Protein AF-A0AAN6GR55-F1 (afdb_monomer_lite)

pLDDT: mean 75.77, std 17.41, range [39.16, 96.31]

Secondary structure (DSSP, 8-state):
--HHHHHHHHHHHHHHHHHHHHHHHS-PPPHHHHHHHHHHHHHHHHHHHHHHHHHHHHHHHHHHHHTTS---GGGSSS--

Structure (mmCIF, N/CA/C/O backbone):
data_AF-A0AAN6GR55-F1
#
_entry.id   AF-A0AAN6GR55-F1
#
loop_
_atom_site.group_PDB
_atom_site.id
_atom_site.type_symbol
_atom_site.label_atom_id
_atom_site.label_alt_id
_atom_site.label_comp_id
_atom_site.label_asym_id
_atom_site.label_entity_id
_atom_site.label_seq_id
_atom_site.pdbx_PDB_ins_code
_atom_site.Cartn_x
_atom_site.Cartn_y
_atom_site.Cartn_z
_atom_site.occupancy
_atom_site.B_iso_or_equiv
_atom_site.auth_seq_id
_atom_site.auth_comp_id
_atom_site.auth_asym_id
_atom_site.auth_atom_id
_atom_site.pdbx_PDB_model_num
ATOM 1 N N . MET A 1 1 ? -21.308 -35.807 29.535 1.00 50.53 1 MET A N 1
ATOM 2 C CA . MET A 1 1 ? -20.712 -35.432 28.225 1.00 50.53 1 MET A CA 1
ATOM 3 C C . MET A 1 1 ? -21.315 -34.148 27.627 1.00 50.53 1 MET A C 1
ATOM 5 O O . MET A 1 1 ? -20.946 -33.793 26.519 1.00 50.53 1 MET A O 1
ATOM 9 N N . ALA A 1 2 ? -22.195 -33.420 28.332 1.00 58.06 2 ALA A N 1
ATOM 10 C CA . ALA A 1 2 ? -22.705 -32.113 27.884 1.00 58.06 2 ALA A CA 1
ATOM 11 C C . ALA A 1 2 ? -21.937 -30.929 28.510 1.00 58.06 2 ALA A C 1
ATOM 13 O O . ALA A 1 2 ? -22.102 -29.789 28.088 1.00 58.06 2 ALA A O 1
ATOM 14 N N . ASP A 1 3 ? -21.107 -31.204 29.513 1.00 58.62 3 ASP A N 1
ATOM 15 C CA . ASP A 1 3 ? -20.406 -30.206 30.322 1.00 58.62 3 ASP A CA 1
ATOM 16 C C . ASP A 1 3 ? -19.145 -29.694 29.612 1.00 58.62 3 ASP A C 1
ATOM 18 O O . ASP A 1 3 ? -18.900 -28.496 29.586 1.00 58.62 3 ASP A O 1
ATOM 22 N N . THR A 1 4 ? -18.431 -30.561 28.887 1.00 62.84 4 THR A N 1
ATOM 23 C CA . THR A 1 4 ? -17.260 -30.196 28.069 1.00 62.84 4 THR A CA 1
ATOM 24 C C . THR A 1 4 ? -17.596 -29.326 26.857 1.00 62.84 4 THR A C 1
ATOM 26 O O . THR A 1 4 ? -16.777 -28.511 26.449 1.00 62.84 4 THR A O 1
ATOM 29 N N . ILE A 1 5 ? -18.793 -29.467 26.274 1.00 65.38 5 ILE A N 1
ATOM 30 C CA . ILE A 1 5 ? -19.210 -28.658 25.114 1.00 65.38 5 ILE A CA 1
ATOM 31 C C . ILE A 1 5 ? -19.655 -27.255 25.549 1.00 65.38 5 ILE A C 1
ATOM 33 O O . ILE A 1 5 ? -19.455 -26.298 24.808 1.00 65.38 5 ILE A O 1
ATOM 37 N N . LYS A 1 6 ? -20.199 -27.110 26.765 1.00 63.62 6 LYS A N 1
ATOM 38 C CA . LYS A 1 6 ? -20.527 -25.802 27.353 1.00 63.62 6 LYS A CA 1
ATOM 39 C C . LYS A 1 6 ? -19.267 -25.048 27.780 1.00 63.62 6 LYS A C 1
ATOM 41 O O . LYS A 1 6 ? -19.165 -23.865 27.484 1.00 63.62 6 LYS A O 1
ATOM 46 N N . ASP A 1 7 ? -18.292 -25.745 28.365 1.00 61.12 7 ASP A N 1
ATOM 47 C CA . ASP A 1 7 ? -16.985 -25.172 28.727 1.00 61.12 7 ASP A CA 1
ATOM 48 C C . ASP A 1 7 ? -16.199 -24.715 27.481 1.00 61.12 7 ASP A C 1
ATOM 50 O O . ASP A 1 7 ? -15.673 -23.604 27.424 1.00 61.12 7 ASP A O 1
ATOM 54 N N . LEU A 1 8 ? -16.216 -25.527 26.413 1.00 62.75 8 LEU A N 1
ATOM 55 C CA . LEU A 1 8 ? -15.596 -25.179 25.131 1.00 62.75 8 LEU A CA 1
ATOM 56 C C . LEU A 1 8 ? -16.333 -24.055 24.385 1.00 62.75 8 LEU A C 1
ATOM 58 O O . LEU A 1 8 ? -15.713 -23.385 23.568 1.00 62.75 8 LEU A O 1
ATOM 62 N N . ALA A 1 9 ? -17.631 -23.845 24.629 1.00 66.19 9 ALA A N 1
ATOM 63 C CA . ALA A 1 9 ? -18.412 -22.764 24.022 1.00 66.19 9 ALA A CA 1
ATOM 64 C C . ALA A 1 9 ? -18.304 -21.435 24.792 1.00 66.19 9 ALA A C 1
ATOM 66 O O . ALA A 1 9 ? -18.424 -20.368 24.187 1.00 66.19 9 ALA A O 1
ATOM 67 N N . ASP A 1 10 ? -18.028 -21.477 26.097 1.00 65.50 10 ASP A N 1
ATOM 68 C CA . ASP A 1 10 ? -17.814 -20.269 26.901 1.00 65.50 10 ASP A CA 1
ATOM 69 C C . ASP A 1 10 ? -16.435 -19.633 26.639 1.00 65.50 10 ASP A C 1
ATOM 71 O O . ASP A 1 10 ? -16.294 -18.408 26.618 1.00 65.50 10 ASP A O 1
ATOM 75 N N . TYR A 1 11 ? -15.431 -20.451 26.306 1.00 73.44 11 TYR A N 1
ATOM 76 C CA . TYR A 1 11 ? -14.089 -19.997 25.924 1.00 73.44 11 TYR A CA 1
ATOM 77 C C . TYR A 1 11 ? -14.046 -19.053 24.694 1.00 73.44 11 TYR A C 1
ATOM 79 O O . TYR A 1 11 ? -13.469 -17.969 24.786 1.00 73.44 11 TYR A O 1
ATOM 87 N N . PRO A 1 12 ? -14.667 -19.360 23.535 1.00 76.56 12 PRO A N 1
ATOM 88 C CA . PRO A 1 12 ? -14.715 -18.435 22.406 1.00 76.56 12 PRO A CA 1
ATOM 89 C C . PRO A 1 12 ? -15.586 -17.207 22.704 1.00 76.56 12 PRO A C 1
ATOM 91 O O . PRO A 1 12 ? -15.302 -16.126 22.190 1.00 76.56 12 PRO A O 1
ATOM 94 N N . GLN A 1 13 ? -16.619 -17.331 23.545 1.00 78.38 13 GLN A N 1
ATOM 95 C CA . GLN A 1 13 ? -17.478 -16.204 23.913 1.00 78.38 13 GLN A CA 1
ATOM 96 C C . GLN A 1 13 ? -16.743 -15.181 24.793 1.00 78.38 13 GLN A C 1
ATOM 98 O O . GLN A 1 13 ? -16.841 -13.972 24.552 1.00 78.38 13 GLN A O 1
ATOM 103 N N . SER A 1 14 ? -15.966 -15.653 25.769 1.00 79.31 14 SER A N 1
ATOM 1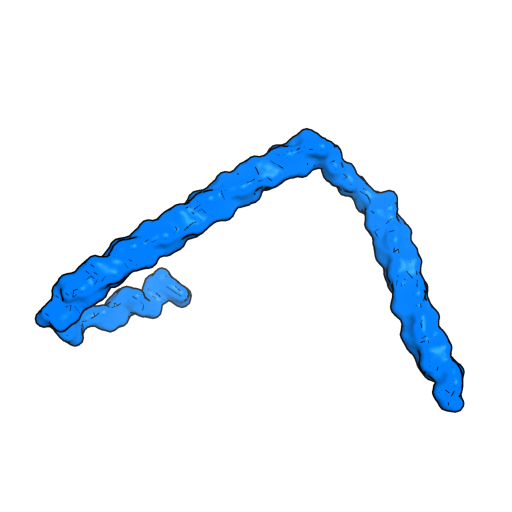04 C CA . SER A 1 14 ? -15.082 -14.811 26.580 1.00 79.31 14 SER A CA 1
ATOM 105 C C . SER A 1 14 ? -13.974 -14.175 25.728 1.00 79.31 14 SER A C 1
ATOM 107 O O . SER A 1 14 ? -13.792 -12.962 25.809 1.00 79.31 14 SER A O 1
ATOM 109 N N . PHE A 1 15 ? -13.366 -14.910 24.788 1.00 81.81 15 PHE A N 1
ATOM 110 C CA . PHE A 1 15 ? -12.377 -14.360 23.844 1.00 81.81 15 PHE A CA 1
ATOM 111 C C . PHE A 1 15 ? -12.919 -13.241 22.942 1.00 81.81 15 PHE A C 1
ATOM 113 O O . PHE A 1 15 ? -12.246 -12.234 22.720 1.00 81.81 15 PHE A O 1
ATOM 120 N N . ILE A 1 16 ? -14.138 -13.381 22.410 1.00 84.94 16 ILE A N 1
ATOM 121 C CA . ILE A 1 16 ? -14.779 -12.336 21.588 1.00 84.94 16 ILE A CA 1
ATOM 122 C C . ILE A 1 16 ? -15.054 -11.093 22.446 1.00 84.94 16 ILE A C 1
ATOM 124 O O . ILE A 1 16 ? -14.848 -9.956 22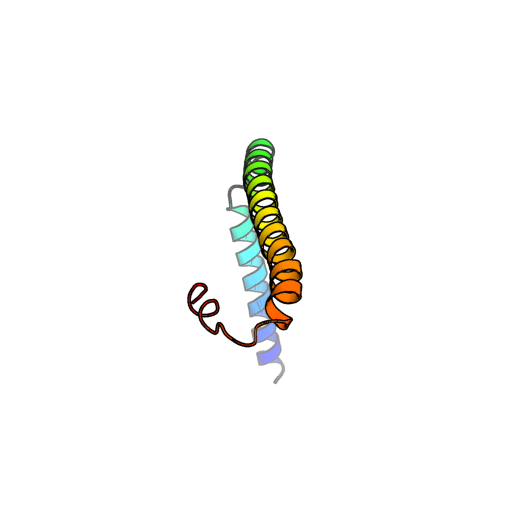.006 1.00 84.94 16 ILE A O 1
ATOM 128 N N . ARG A 1 17 ? -15.503 -11.290 23.688 1.00 85.50 17 ARG A N 1
ATOM 129 C CA . ARG A 1 17 ? -15.753 -10.206 24.643 1.00 85.50 17 ARG A CA 1
ATOM 130 C C . ARG A 1 17 ? -14.465 -9.472 25.035 1.00 85.50 17 ARG A C 1
ATOM 132 O O . ARG A 1 17 ? -14.459 -8.244 25.079 1.00 85.50 17 ARG A O 1
ATOM 139 N N . GLU A 1 18 ? -13.366 -10.183 25.246 1.00 86.38 18 GLU A N 1
ATOM 140 C CA . GLU A 1 18 ? -12.056 -9.575 25.509 1.00 86.38 18 GLU A CA 1
ATOM 141 C C . GLU A 1 18 ? -11.479 -8.896 24.257 1.00 86.38 18 GLU A C 1
ATOM 143 O O . GLU A 1 18 ? -10.979 -7.771 24.329 1.00 86.38 18 GLU A O 1
ATOM 148 N N . GLY A 1 19 ? -11.639 -9.508 23.080 1.00 88.44 19 GLY A N 1
ATOM 149 C CA . GLY A 1 19 ? -11.205 -8.943 21.802 1.00 88.44 19 GLY A CA 1
ATOM 150 C C . GLY A 1 19 ? -11.950 -7.658 21.431 1.00 88.44 19 GLY A C 1
ATOM 151 O O . GLY A 1 19 ? -11.343 -6.695 20.958 1.00 88.44 19 GLY A O 1
ATOM 152 N N . THR A 1 20 ? -13.255 -7.591 21.701 1.00 86.12 20 THR A N 1
ATOM 153 C CA . THR A 1 20 ? -14.042 -6.359 21.520 1.00 86.12 20 THR A CA 1
ATOM 154 C C . THR A 1 20 ? -13.636 -5.274 22.512 1.00 86.12 20 THR A C 1
ATOM 156 O O . THR A 1 20 ? -13.509 -4.113 22.118 1.00 86.12 20 THR A O 1
ATOM 159 N N . GLN A 1 21 ? -13.354 -5.628 23.769 1.00 88.00 21 GLN A N 1
ATOM 160 C CA . GLN A 1 21 ? -12.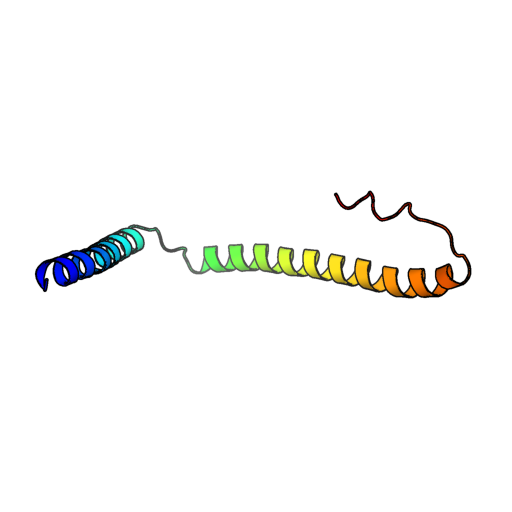870 -4.675 24.767 1.00 88.00 21 GLN A CA 1
ATOM 161 C C . GLN A 1 21 ? -11.482 -4.124 24.399 1.00 88.00 21 GLN A C 1
ATOM 163 O O . GLN A 1 21 ? -11.251 -2.920 24.525 1.00 88.00 21 GLN A O 1
ATOM 168 N N . PHE A 1 22 ? -10.597 -4.966 23.861 1.00 90.75 22 PHE A N 1
ATOM 169 C CA . PHE A 1 22 ? -9.295 -4.566 23.326 1.00 90.75 22 PHE A CA 1
ATOM 170 C C . PHE A 1 22 ? -9.436 -3.626 22.123 1.00 90.75 22 PHE A C 1
ATOM 172 O O . PHE A 1 22 ? -8.855 -2.542 22.102 1.00 90.75 22 PHE A O 1
ATOM 179 N N . MET A 1 23 ? -10.286 -3.977 21.157 1.00 87.25 23 MET A N 1
ATOM 180 C CA . MET A 1 23 ? -10.513 -3.161 19.961 1.00 87.25 23 MET A CA 1
ATOM 181 C C . MET A 1 23 ? -11.122 -1.789 20.275 1.00 87.25 23 MET A C 1
ATOM 183 O O . MET A 1 23 ? -10.907 -0.832 19.528 1.00 87.25 23 MET A O 1
ATOM 187 N N . ASN A 1 24 ? -11.861 -1.682 21.381 1.00 86.25 24 ASN A N 1
ATOM 188 C CA . ASN A 1 24 ? -12.408 -0.419 21.871 1.00 86.25 24 ASN A CA 1
ATOM 189 C C . ASN A 1 24 ? -11.372 0.430 22.635 1.00 86.25 24 ASN A C 1
ATOM 191 O O . ASN A 1 24 ? -11.561 1.634 22.782 1.00 86.25 24 ASN A O 1
ATOM 195 N N . ARG A 1 25 ? -10.276 -0.179 23.114 1.00 90.19 25 ARG A N 1
ATOM 196 C CA . ARG A 1 25 ? -9.118 0.520 23.704 1.00 90.19 25 ARG A CA 1
ATOM 197 C C . ARG A 1 25 ? -8.121 1.007 22.653 1.00 90.19 25 ARG A C 1
ATOM 199 O O . ARG A 1 25 ? -7.337 1.904 22.946 1.00 90.19 25 ARG A O 1
ATOM 206 N N . CYS A 1 26 ? -8.138 0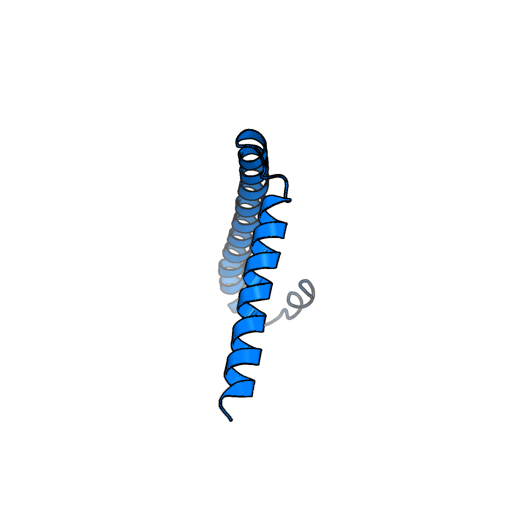.441 21.448 1.00 87.38 26 CYS A N 1
ATOM 207 C CA . CYS A 1 26 ? -7.279 0.886 20.357 1.00 87.38 26 CYS A CA 1
ATOM 208 C C . CYS A 1 26 ? -7.670 2.291 19.871 1.00 87.38 26 CYS A C 1
ATOM 210 O O . CYS A 1 26 ? -8.833 2.562 19.567 1.00 87.38 26 CYS A O 1
ATOM 212 N N . THR A 1 27 ? -6.678 3.167 19.705 1.00 87.06 27 THR A N 1
ATOM 213 C CA . THR A 1 27 ? -6.852 4.459 19.031 1.00 87.06 27 THR A CA 1
ATOM 214 C C . THR A 1 27 ? -7.194 4.219 17.563 1.00 87.06 27 THR A C 1
ATOM 216 O O . THR A 1 27 ? -6.344 3.797 16.779 1.00 87.06 27 THR A O 1
ATOM 219 N N . LYS A 1 28 ? -8.452 4.464 17.179 1.00 87.19 28 LYS A N 1
ATOM 220 C CA . LYS A 1 28 ? -8.873 4.367 15.777 1.00 87.19 28 LYS A CA 1
ATOM 221 C C . LYS A 1 28 ? -8.242 5.525 14.991 1.00 87.19 28 LYS A C 1
ATOM 223 O O . LYS A 1 28 ? -8.400 6.674 15.409 1.00 87.19 28 LYS A O 1
ATOM 228 N N . PRO A 1 29 ? -7.548 5.247 13.875 1.00 84.69 29 PRO A N 1
ATOM 229 C CA . PRO A 1 29 ? -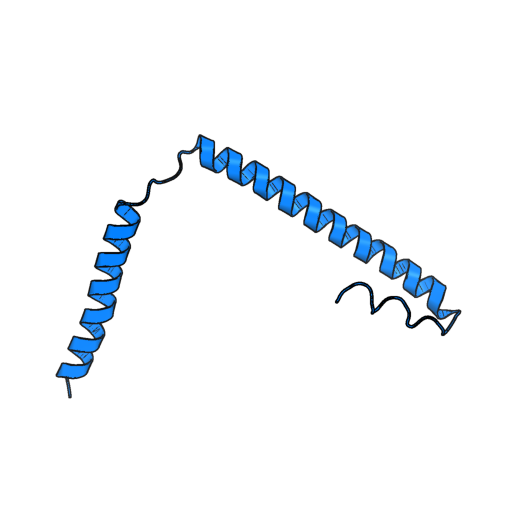6.890 6.285 13.092 1.00 84.69 29 PRO A CA 1
ATOM 230 C C . PRO A 1 29 ? -7.922 7.274 12.553 1.00 84.69 29 PRO A C 1
ATOM 232 O O . PRO A 1 29 ? -9.016 6.888 12.124 1.00 84.69 29 PRO A O 1
ATOM 235 N N . ASN A 1 30 ? -7.583 8.561 12.570 1.00 92.00 30 ASN A N 1
ATOM 236 C CA . ASN A 1 30 ? -8.477 9.594 12.067 1.00 92.00 30 ASN A CA 1
ATOM 237 C C . ASN A 1 30 ? -8.527 9.561 10.525 1.00 92.00 30 ASN A C 1
ATOM 239 O O . ASN A 1 30 ? -7.625 9.048 9.859 1.00 92.00 30 ASN A O 1
ATOM 243 N N . LYS A 1 31 ? -9.559 10.161 9.919 1.00 90.50 31 LYS A N 1
ATOM 244 C CA . LYS A 1 31 ? -9.770 10.149 8.457 1.00 90.50 31 LYS A CA 1
ATOM 245 C C . LYS A 1 31 ? -8.568 10.706 7.679 1.00 90.50 31 LYS A C 1
ATOM 247 O O . LYS A 1 31 ? -8.265 10.227 6.591 1.00 90.50 31 LYS A O 1
ATOM 252 N N . LYS A 1 32 ? -7.878 11.707 8.238 1.00 92.06 32 LYS A N 1
ATOM 253 C CA . LYS A 1 32 ? -6.689 12.323 7.623 1.00 92.06 32 LYS A CA 1
ATOM 254 C C . LYS A 1 32 ? -5.475 11.387 7.639 1.00 92.06 32 LYS A C 1
ATOM 256 O O . LYS A 1 32 ? -4.810 11.253 6.617 1.00 92.06 32 LYS A O 1
ATOM 261 N N . GLU A 1 33 ? -5.228 10.714 8.762 1.00 91.75 33 GLU A N 1
ATOM 262 C CA . GLU A 1 33 ? -4.121 9.760 8.919 1.00 91.75 33 GLU A CA 1
ATOM 263 C C . GLU A 1 33 ? -4.325 8.536 8.030 1.00 91.75 33 GLU A C 1
ATOM 265 O O . GLU A 1 33 ? -3.409 8.124 7.319 1.00 91.75 33 GLU A O 1
ATOM 270 N N . TYR A 1 34 ? -5.554 8.014 7.989 1.00 92.81 34 TYR A N 1
ATOM 271 C CA . TYR A 1 34 ? -5.900 6.906 7.105 1.00 92.81 34 TYR A CA 1
ATOM 272 C C . TYR A 1 34 ? -5.637 7.261 5.639 1.00 92.81 34 TYR A C 1
ATOM 274 O O . TYR A 1 34 ? -4.993 6.500 4.922 1.00 92.81 34 TYR A O 1
ATOM 282 N N . LEU A 1 35 ? -6.046 8.457 5.200 1.00 94.06 35 LEU A N 1
ATOM 283 C CA . LEU A 1 35 ? -5.824 8.894 3.824 1.00 94.06 35 LEU A CA 1
ATOM 284 C C . LEU A 1 35 ? -4.333 9.075 3.497 1.00 94.06 35 LEU A C 1
ATOM 286 O O . LEU A 1 35 ? -3.912 8.767 2.382 1.00 94.06 35 LEU A O 1
ATOM 290 N N . GLN A 1 36 ? -3.527 9.548 4.449 1.00 93.50 36 GLN A N 1
ATOM 291 C CA . GLN A 1 36 ? -2.078 9.666 4.279 1.00 93.50 36 GLN A CA 1
ATOM 292 C C . GLN A 1 36 ? -1.415 8.289 4.136 1.00 93.50 36 GLN A C 1
ATOM 294 O O . GLN A 1 36 ? -0.605 8.096 3.227 1.00 93.50 36 GLN A O 1
ATOM 299 N N . ILE A 1 37 ? -1.806 7.320 4.967 1.00 93.94 37 ILE A N 1
ATOM 300 C CA . ILE A 1 37 ? -1.303 5.942 4.899 1.00 93.94 37 ILE A CA 1
ATOM 301 C C . ILE A 1 37 ? -1.735 5.281 3.586 1.00 93.94 37 ILE A C 1
ATOM 303 O O . ILE A 1 37 ? -0.900 4.718 2.882 1.00 93.94 37 ILE A O 1
ATOM 307 N N . CYS A 1 38 ? -3.007 5.402 3.199 1.00 94.81 38 CYS A N 1
ATOM 308 C CA . CYS A 1 38 ? -3.513 4.855 1.939 1.00 94.81 38 CYS A CA 1
ATOM 309 C C . CYS A 1 38 ? -2.790 5.428 0.718 1.00 94.81 38 CYS A C 1
ATOM 311 O O . CYS A 1 38 ? -2.533 4.693 -0.230 1.00 94.81 38 CYS A O 1
ATOM 313 N N . ARG A 1 39 ? -2.429 6.717 0.731 1.00 94.06 39 ARG A N 1
ATOM 314 C CA . ARG A 1 39 ? -1.635 7.328 -0.346 1.00 94.06 39 ARG A CA 1
ATOM 315 C C . ARG A 1 39 ? -0.217 6.766 -0.396 1.00 94.06 39 ARG A C 1
ATOM 317 O O . ARG A 1 39 ? 0.249 6.422 -1.479 1.00 94.06 39 ARG A O 1
ATOM 324 N N . ALA A 1 40 ? 0.443 6.638 0.755 1.00 95.38 40 ALA A N 1
ATOM 325 C CA . ALA A 1 40 ? 1.790 6.077 0.835 1.00 95.38 40 ALA A CA 1
ATOM 326 C C . ALA A 1 40 ? 1.824 4.609 0.372 1.00 95.38 40 ALA A C 1
ATOM 328 O O . ALA A 1 40 ? 2.636 4.240 -0.476 1.00 95.38 40 ALA A O 1
ATOM 329 N N . VAL A 1 41 ? 0.895 3.786 0.866 1.00 95.81 41 VAL A N 1
ATOM 330 C CA . VAL A 1 41 ? 0.774 2.370 0.486 1.00 95.81 41 VAL A CA 1
ATOM 331 C C . VAL A 1 41 ? 0.342 2.227 -0.973 1.00 95.81 41 VAL A C 1
ATOM 333 O O . VAL A 1 41 ? 0.907 1.412 -1.697 1.00 95.81 41 VAL A O 1
ATOM 336 N N . GLY A 1 42 ? -0.607 3.045 -1.433 1.00 96.00 42 GLY A N 1
ATOM 337 C CA . GLY A 1 42 ? -1.072 3.046 -2.819 1.00 96.00 42 GLY A CA 1
ATOM 338 C C . GLY A 1 42 ? 0.056 3.339 -3.806 1.00 96.00 42 GLY A C 1
ATOM 339 O O . GLY A 1 42 ? 0.208 2.612 -4.785 1.00 96.00 42 GLY A O 1
ATOM 340 N N . LEU A 1 43 ? 0.905 4.330 -3.515 1.00 95.75 43 LEU A N 1
ATOM 341 C CA . LEU A 1 43 ? 2.082 4.618 -4.336 1.00 95.75 43 LEU A CA 1
ATOM 342 C C . LEU A 1 43 ? 3.082 3.450 -4.328 1.00 95.75 43 LEU A C 1
ATOM 344 O O . LEU A 1 43 ? 3.606 3.087 -5.380 1.00 95.75 43 LEU A O 1
ATOM 348 N N . GLY A 1 44 ? 3.304 2.822 -3.169 1.00 94.31 44 GLY A N 1
ATOM 349 C CA . GLY A 1 44 ? 4.175 1.651 -3.046 1.00 94.31 44 GLY A CA 1
ATOM 350 C C . GLY A 1 44 ? 3.698 0.458 -3.879 1.00 94.31 44 GLY A C 1
ATOM 351 O O . GLY A 1 44 ? 4.488 -0.132 -4.613 1.00 94.31 44 GLY A O 1
ATOM 352 N N . VAL A 1 45 ? 2.401 0.137 -3.834 1.00 95.69 45 VAL A N 1
ATOM 353 C CA . VAL A 1 45 ? 1.808 -0.951 -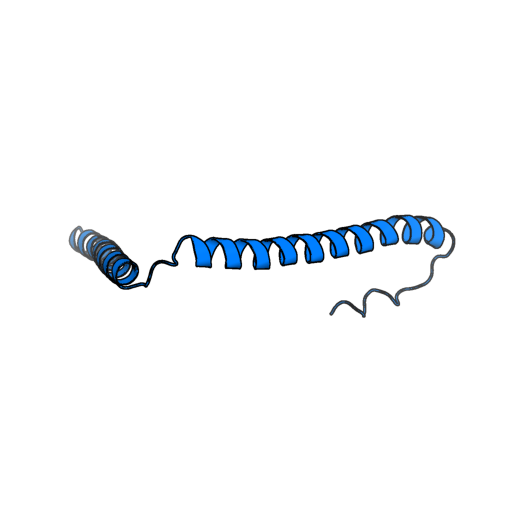4.633 1.00 95.69 45 VAL A CA 1
ATOM 354 C C . VAL A 1 45 ? 1.914 -0.659 -6.127 1.00 95.69 45 VAL A C 1
ATOM 356 O O . VAL A 1 45 ? 2.258 -1.555 -6.898 1.00 95.69 45 VAL A O 1
ATOM 359 N N . VAL A 1 46 ? 1.675 0.590 -6.537 1.00 96.31 46 VAL A N 1
ATOM 360 C CA . VAL A 1 46 ? 1.810 0.995 -7.940 1.00 96.31 46 VAL A CA 1
ATOM 361 C C . VAL A 1 46 ? 3.250 0.817 -8.408 1.00 96.31 46 VAL A C 1
ATOM 363 O O . VAL A 1 46 ? 3.462 0.139 -9.405 1.00 96.31 46 VAL A O 1
ATOM 366 N N . ILE A 1 47 ? 4.243 1.339 -7.681 1.00 95.56 47 ILE A N 1
ATOM 367 C CA . ILE A 1 47 ? 5.660 1.240 -8.069 1.00 95.56 47 ILE A CA 1
ATOM 368 C C . ILE A 1 47 ? 6.119 -0.224 -8.118 1.00 95.56 47 ILE A C 1
ATOM 370 O O . ILE A 1 47 ? 6.690 -0.652 -9.121 1.00 95.56 47 ILE A O 1
ATOM 374 N N . MET A 1 48 ? 5.825 -1.016 -7.081 1.00 91.31 48 MET A N 1
ATOM 375 C CA . MET A 1 48 ? 6.221 -2.430 -7.026 1.00 91.31 48 MET A CA 1
ATOM 376 C C . MET A 1 48 ? 5.536 -3.262 -8.118 1.00 91.31 48 MET A C 1
ATOM 378 O O . MET A 1 48 ? 6.172 -4.114 -8.743 1.00 91.31 48 MET A O 1
ATOM 382 N N . GLY A 1 49 ? 4.264 -2.978 -8.407 1.00 90.81 49 GLY A N 1
ATOM 383 C CA . GLY A 1 49 ? 3.524 -3.622 -9.490 1.00 90.81 49 GLY A CA 1
ATOM 384 C C . GLY A 1 49 ? 4.055 -3.248 -10.875 1.00 90.81 49 GLY A C 1
ATOM 385 O O . GLY A 1 49 ? 4.226 -4.120 -11.728 1.00 90.81 49 GLY A O 1
ATOM 386 N N . PHE A 1 50 ? 4.370 -1.970 -11.092 1.00 94.12 50 PHE A N 1
ATOM 387 C CA . PHE A 1 50 ? 4.862 -1.471 -12.377 1.00 94.12 50 PHE A CA 1
ATOM 388 C C . PHE A 1 50 ? 6.259 -2.020 -12.694 1.00 94.12 50 PHE A C 1
ATOM 390 O O . PHE A 1 50 ? 6.496 -2.499 -13.803 1.00 94.12 50 PHE A O 1
ATOM 397 N N . ILE A 1 51 ? 7.157 -2.051 -11.702 1.00 91.12 51 ILE A N 1
ATOM 398 C CA . ILE A 1 51 ? 8.488 -2.668 -11.837 1.00 91.12 51 ILE A CA 1
ATOM 399 C C . ILE A 1 51 ? 8.354 -4.162 -12.174 1.00 91.12 51 ILE A C 1
ATOM 401 O O . ILE A 1 51 ? 9.004 -4.644 -13.103 1.00 91.12 51 ILE A O 1
ATOM 405 N N . GLY A 1 52 ? 7.466 -4.892 -11.491 1.00 86.38 52 GLY A N 1
ATOM 406 C CA . GLY A 1 52 ? 7.207 -6.306 -11.781 1.00 86.38 52 GLY A CA 1
ATOM 407 C C . GLY A 1 52 ? 6.668 -6.556 -13.196 1.00 86.38 52 GLY A C 1
ATOM 408 O O . GLY A 1 52 ? 7.063 -7.529 -13.845 1.00 86.38 52 GLY A O 1
ATOM 409 N N . TYR A 1 53 ? 5.814 -5.662 -13.707 1.00 87.25 53 TYR A N 1
ATOM 410 C CA . TYR A 1 53 ? 5.295 -5.742 -15.074 1.00 87.25 53 TYR A CA 1
ATOM 411 C C . TYR A 1 53 ? 6.394 -5.521 -16.116 1.00 87.25 53 TYR A C 1
ATOM 413 O O . TYR A 1 53 ? 6.508 -6.311 -17.052 1.00 87.25 53 TYR A O 1
ATOM 421 N N . PHE A 1 54 ? 7.257 -4.521 -15.922 1.00 84.62 54 PHE A N 1
ATOM 422 C CA . PHE A 1 54 ? 8.366 -4.246 -16.838 1.00 84.62 54 PHE A CA 1
ATOM 423 C C . PHE A 1 54 ? 9.404 -5.365 -16.885 1.00 84.62 54 PHE A C 1
ATOM 425 O O . PHE A 1 54 ? 9.806 -5.773 -17.975 1.00 84.62 54 PHE A O 1
ATOM 432 N N . VAL A 1 55 ? 9.800 -5.915 -15.733 1.00 84.00 55 VAL A N 1
ATOM 433 C CA . VAL A 1 55 ? 10.736 -7.054 -15.686 1.00 84.00 55 VAL A CA 1
ATOM 434 C C . VAL A 1 55 ? 10.158 -8.256 -16.439 1.00 84.00 55 VAL A C 1
ATOM 436 O O . VAL A 1 55 ? 10.866 -8.921 -17.198 1.00 84.00 55 VAL A O 1
ATOM 439 N N . LYS A 1 56 ? 8.852 -8.512 -16.299 1.00 80.50 56 LYS A N 1
ATOM 440 C CA . LYS A 1 56 ? 8.166 -9.602 -17.004 1.00 80.50 56 LYS A CA 1
ATOM 441 C C . LYS A 1 56 ? 8.035 -9.336 -18.508 1.00 80.50 56 LYS A C 1
ATOM 443 O O . LYS A 1 56 ? 8.237 -10.258 -19.298 1.00 80.50 56 LYS A O 1
ATOM 448 N N . LEU A 1 57 ? 7.765 -8.090 -18.897 1.00 82.62 57 LEU A N 1
ATOM 449 C CA . LEU A 1 57 ? 7.687 -7.652 -20.292 1.00 82.62 57 LEU A CA 1
ATOM 450 C C . LEU A 1 57 ? 9.019 -7.771 -21.024 1.00 82.62 57 LEU A C 1
ATOM 452 O O . LEU A 1 57 ? 9.011 -8.182 -22.172 1.00 82.62 57 LEU A O 1
ATOM 456 N N . ILE A 1 58 ? 10.143 -7.447 -20.381 1.00 78.38 58 ILE A N 1
ATOM 457 C CA . ILE A 1 58 ? 11.484 -7.535 -20.986 1.00 78.38 58 ILE A CA 1
ATOM 458 C C . ILE A 1 58 ? 11.948 -8.998 -21.086 1.00 78.38 58 ILE A C 1
ATOM 460 O O . ILE A 1 58 ? 12.672 -9.369 -22.010 1.00 78.38 58 ILE A O 1
ATOM 464 N N . HIS A 1 59 ? 11.490 -9.878 -20.194 1.00 73.69 59 HIS A N 1
ATOM 465 C CA . HIS A 1 59 ? 11.876 -11.290 -20.235 1.00 73.69 59 HIS A CA 1
ATOM 466 C C . HIS A 1 59 ? 11.249 -12.097 -21.391 1.00 73.69 59 HIS A C 1
ATOM 468 O O . HIS A 1 59 ? 11.875 -13.048 -21.859 1.00 73.69 59 HIS A O 1
ATOM 474 N N . ILE A 1 60 ? 10.055 -11.736 -21.879 1.00 74.00 60 ILE A N 1
ATOM 475 C CA . ILE A 1 60 ? 9.395 -12.383 -23.036 1.00 74.00 60 ILE A CA 1
ATOM 476 C C . ILE A 1 60 ? 10.193 -12.202 -24.352 1.00 74.00 60 ILE A C 1
ATOM 478 O O . ILE A 1 60 ? 10.528 -13.217 -24.970 1.00 74.00 60 ILE A O 1
ATOM 482 N N . PRO A 1 61 ? 10.575 -10.979 -24.779 1.00 71.44 61 PRO A N 1
ATOM 483 C CA . PRO A 1 61 ? 11.364 -10.764 -25.989 1.00 71.44 61 PRO A CA 1
ATOM 484 C C . PRO A 1 61 ? 12.791 -11.297 -25.837 1.00 71.44 61 PRO A C 1
ATOM 486 O O . PRO A 1 61 ? 13.327 -11.865 -26.784 1.00 71.44 61 PRO A O 1
ATOM 489 N N . LEU A 1 62 ? 13.386 -11.221 -24.640 1.00 66.50 62 LEU A N 1
ATOM 490 C CA . LEU A 1 62 ? 14.695 -11.829 -24.384 1.00 66.50 62 LEU A CA 1
ATOM 491 C C . LEU A 1 62 ? 14.678 -13.354 -24.547 1.00 66.50 62 LEU A C 1
ATOM 493 O O . LEU A 1 62 ? 15.661 -13.916 -25.017 1.00 66.50 62 LEU A O 1
ATOM 497 N N . ARG A 1 63 ? 13.582 -14.037 -24.191 1.00 59.66 63 ARG A N 1
ATOM 498 C CA . ARG A 1 63 ? 13.438 -15.485 -24.418 1.00 59.66 63 ARG A CA 1
ATOM 499 C C . ARG A 1 63 ? 13.187 -15.821 -25.891 1.00 59.66 63 ARG A C 1
ATOM 501 O O . ARG A 1 63 ? 13.688 -16.841 -26.347 1.00 59.66 63 ARG A O 1
ATOM 508 N N . HIS A 1 64 ? 12.471 -14.968 -26.625 1.00 62.84 64 HIS A N 1
ATOM 509 C CA . HIS A 1 64 ? 12.259 -15.129 -28.066 1.00 62.84 64 HIS A CA 1
ATOM 510 C C . HIS A 1 64 ? 13.570 -14.997 -28.866 1.00 62.84 64 HIS A C 1
ATOM 512 O O . HIS A 1 64 ? 13.793 -15.785 -29.775 1.00 62.84 64 HIS A O 1
ATOM 518 N N . ILE A 1 65 ? 14.471 -14.065 -28.516 1.00 58.25 65 ILE A N 1
ATOM 519 C CA . ILE A 1 65 ? 15.754 -13.910 -29.236 1.00 58.25 65 ILE A CA 1
ATOM 520 C C . ILE A 1 65 ? 16.822 -14.943 -28.837 1.00 58.25 65 ILE A C 1
ATOM 522 O O . ILE A 1 65 ? 17.696 -15.257 -29.635 1.00 58.25 65 ILE A O 1
ATOM 526 N N . ARG A 1 66 ? 16.779 -15.479 -27.606 1.00 51.81 66 ARG A N 1
ATOM 527 C CA . ARG A 1 66 ? 17.777 -16.447 -27.108 1.00 51.81 66 ARG A CA 1
ATOM 528 C C . ARG A 1 66 ? 17.432 -17.902 -27.429 1.00 51.81 66 ARG A C 1
ATOM 530 O O . ARG A 1 66 ? 18.263 -18.766 -27.177 1.00 51.81 66 ARG A O 1
ATOM 537 N N . PHE A 1 67 ? 16.246 -18.195 -27.970 1.00 39.72 67 PHE A N 1
ATOM 538 C CA . PHE A 1 67 ? 15.910 -19.552 -28.427 1.00 39.72 67 PHE A CA 1
ATOM 539 C C . PHE A 1 67 ? 16.678 -19.954 -29.701 1.00 39.72 67 PHE A C 1
ATOM 541 O O . PHE A 1 67 ? 16.716 -21.132 -30.033 1.00 39.72 67 PHE A O 1
ATOM 548 N N . ASP A 1 68 ? 17.367 -19.003 -30.342 1.00 44.06 68 ASP A N 1
ATOM 549 C CA . ASP A 1 68 ? 18.362 -19.273 -31.389 1.00 44.06 68 ASP A CA 1
ATOM 550 C C . ASP A 1 68 ? 19.744 -19.666 -30.811 1.00 44.06 68 ASP A C 1
ATOM 552 O O . ASP A 1 68 ? 20.598 -20.203 -31.508 1.00 44.06 68 ASP A O 1
ATOM 556 N N . MET A 1 69 ? 19.978 -19.460 -29.506 1.00 42.56 69 MET A N 1
ATOM 557 C CA . MET A 1 69 ? 21.277 -19.689 -28.864 1.00 42.56 69 MET A CA 1
ATOM 558 C C . MET A 1 69 ? 21.111 -20.392 -27.506 1.00 42.56 69 MET A C 1
ATOM 560 O O . MET A 1 69 ? 21.020 -19.772 -26.448 1.00 42.56 69 MET A O 1
ATOM 564 N N . SER A 1 70 ? 21.094 -21.722 -27.557 1.00 50.06 70 SER A N 1
ATOM 565 C CA . SER A 1 70 ? 20.902 -22.725 -26.494 1.00 50.06 70 SER A CA 1
ATOM 566 C C . SER A 1 70 ? 21.761 -22.636 -25.195 1.00 50.06 70 SER A C 1
ATOM 568 O O . SER A 1 70 ? 21.949 -23.659 -24.537 1.00 50.06 70 SER A O 1
ATOM 570 N N . LEU A 1 71 ? 22.311 -21.495 -24.755 1.00 50.94 71 LEU A N 1
ATOM 571 C CA . LEU A 1 71 ? 23.318 -21.487 -23.678 1.00 50.94 71 LEU A CA 1
ATOM 572 C C . LEU A 1 71 ? 23.366 -20.187 -22.846 1.00 50.94 71 LEU A C 1
ATOM 574 O O . LEU A 1 71 ? 24.121 -19.280 -23.169 1.00 50.94 71 LEU A O 1
ATOM 578 N N . CYS A 1 72 ? 22.630 -20.095 -21.729 1.00 39.16 72 CYS A N 1
ATOM 579 C CA . CYS A 1 72 ? 23.108 -19.331 -20.558 1.00 39.16 72 CYS A CA 1
ATOM 580 C C . CYS A 1 72 ? 22.296 -19.658 -19.282 1.00 39.16 72 CYS A C 1
ATOM 582 O O . CYS A 1 72 ? 21.231 -19.070 -19.063 1.00 39.16 72 CYS A O 1
ATOM 584 N N . PRO A 1 73 ? 22.777 -20.567 -18.413 1.00 50.88 73 PRO A N 1
ATOM 585 C CA . PRO A 1 73 ? 22.187 -20.864 -17.105 1.00 50.88 73 PRO A CA 1
ATOM 586 C C . PRO A 1 73 ? 22.553 -19.822 -16.023 1.00 50.88 73 PRO A C 1
ATOM 588 O O . PRO A 1 73 ? 22.462 -20.114 -14.837 1.00 50.88 73 PRO A O 1
ATOM 591 N N . THR A 1 74 ? 22.945 -18.599 -16.396 1.00 54.75 74 THR A N 1
ATOM 592 C CA . THR A 1 74 ? 23.533 -17.606 -15.469 1.00 54.75 74 THR A CA 1
ATOM 593 C C . THR A 1 74 ? 22.518 -16.619 -14.872 1.00 54.75 74 THR A C 1
ATOM 595 O O . THR A 1 74 ? 22.869 -15.801 -14.035 1.00 54.75 74 THR A O 1
ATOM 598 N N . LEU A 1 75 ? 21.229 -16.699 -15.228 1.00 52.44 75 LEU A N 1
ATOM 599 C CA . LEU A 1 75 ? 20.192 -15.780 -14.721 1.00 52.44 75 LEU A CA 1
ATOM 600 C C . LEU A 1 75 ? 19.138 -16.464 -13.829 1.00 52.44 75 LEU A C 1
ATOM 602 O O . LEU A 1 75 ? 17.980 -16.058 -13.804 1.00 52.44 75 LEU A O 1
ATOM 606 N N . ARG A 1 76 ? 19.520 -17.532 -13.113 1.00 48.81 76 ARG A N 1
ATOM 607 C CA . ARG A 1 76 ? 18.722 -18.103 -12.005 1.00 48.81 76 ARG A CA 1
ATOM 608 C C . ARG A 1 76 ? 19.422 -17.999 -10.640 1.00 48.81 76 ARG A C 1
ATOM 610 O O . ARG A 1 76 ? 18.915 -18.543 -9.670 1.00 48.81 76 ARG A O 1
ATOM 617 N N . GLN A 1 77 ? 20.563 -17.309 -10.561 1.00 51.94 77 GLN A N 1
ATOM 618 C CA . GLN A 1 77 ? 21.314 -17.109 -9.313 1.00 51.94 77 GLN A CA 1
ATOM 619 C C . GLN A 1 77 ? 21.209 -15.675 -8.758 1.00 51.94 77 GLN A C 1
ATOM 621 O O . GLN A 1 77 ? 21.826 -15.368 -7.752 1.00 51.94 77 GLN A O 1
ATOM 626 N N . GLN A 1 78 ? 20.413 -14.789 -9.370 1.00 53.97 78 GLN A N 1
ATOM 627 C CA . GLN A 1 78 ? 20.233 -13.408 -8.891 1.00 53.97 78 GLN A CA 1
ATOM 628 C C . GLN A 1 78 ? 18.866 -13.178 -8.216 1.00 53.97 78 GLN A C 1
ATOM 630 O O . GLN A 1 78 ? 18.405 -12.048 -8.098 1.00 53.97 78 GLN A O 1
ATOM 635 N N . THR A 1 79 ? 18.169 -14.246 -7.812 1.00 49.91 79 THR A N 1
ATOM 636 C CA . THR A 1 79 ? 16.862 -14.145 -7.126 1.00 49.91 79 THR A CA 1
ATOM 637 C C . THR A 1 79 ? 16.693 -15.163 -5.988 1.00 49.91 79 THR A C 1
ATOM 639 O O . THR A 1 79 ? 15.563 -15.514 -5.654 1.00 49.91 79 THR A O 1
ATOM 642 N N . LEU A 1 80 ? 17.799 -15.636 -5.397 1.00 44.78 80 LEU A N 1
ATOM 643 C CA . LEU A 1 80 ? 17.818 -16.283 -4.079 1.00 44.78 80 LEU A CA 1
ATOM 644 C C . LEU A 1 80 ? 18.950 -15.670 -3.255 1.00 44.78 80 LEU A C 1
ATOM 646 O O . LEU A 1 80 ? 20.065 -15.582 -3.814 1.00 44.78 80 LEU A O 1
#

InterPro domains:
  IPR001901 Protein translocase complex, SecE/Sec61-gamma subunit [MF_00422] (10-65)
  IPR001901 Protein translocase complex, SecE/Sec61-gamma subunit [PF00584] (14-63)
  IPR001901 Protein translocase complex, SecE/Sec61-gamma subunit [PS01067] (15-43)
  IPR008158 Protein translocase SEC61 complex, gamma subunit [TIGR00327] (11-65)
  IPR023391 Protein translocase SecE domain superfamily [G3DSA:1.20.5.820] (8-66)
  IPR023391 Protein translocase SecE domain superfamily [SSF103456] (9-65)

Organism: NCBI:txid155126

Radius of gyration: 26.49 Å; chains: 1; bounding box: 46×48×62 Å

Foldseek 3Di:
DVVVVVVVVVVVVVVVVVVVVVVVVDDDDDPVRVVVVCVVVVVVCVVVVVVVVVVVVVVVVVVVVCVVPPDDPPPPPPPD

Sequence (80 aa):
MADTIKDLADYPQSFIREGTQFMNRCTKPNKKEYLQICRAVGLGVVIMGFIGYFVKLIHIPLRHIRFDMSLCPTLRQQTL